Protein AF-A0A7X1GUS5-F1 (afdb_monomer_lite)

Structure (mmCIF, N/CA/C/O backbone):
data_AF-A0A7X1GUS5-F1
#
_entry.id   AF-A0A7X1GUS5-F1
#
loop_
_atom_site.group_PDB
_atom_site.id
_atom_site.type_symbol
_atom_site.label_atom_id
_atom_site.label_alt_id
_atom_site.label_comp_id
_atom_site.label_asym_id
_atom_site.label_entity_id
_atom_site.label_seq_id
_atom_site.pdbx_PDB_ins_code
_atom_site.Cartn_x
_atom_site.Cartn_y
_atom_site.Cartn_z
_atom_site.occupancy
_atom_site.B_iso_or_equiv
_atom_site.auth_seq_id
_atom_site.auth_comp_id
_atom_site.auth_asym_id
_atom_site.auth_atom_id
_atom_site.pdbx_PDB_model_num
ATOM 1 N N . MET A 1 1 ? 11.824 14.257 -13.400 1.00 61.91 1 MET A N 1
ATOM 2 C CA . MET A 1 1 ? 10.957 13.066 -13.455 1.00 61.91 1 MET A CA 1
ATOM 3 C C . MET A 1 1 ? 11.878 11.861 -13.442 1.00 61.91 1 MET A C 1
ATOM 5 O O . MET A 1 1 ? 12.601 11.663 -14.411 1.00 61.91 1 MET A O 1
ATOM 9 N N . GLU A 1 2 ? 11.977 11.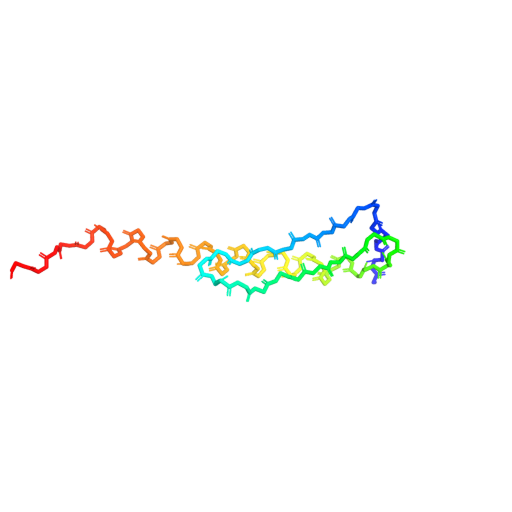164 -12.312 1.00 78.25 2 GLU A N 1
ATOM 10 C CA . GLU A 1 2 ? 12.847 9.991 -12.178 1.00 78.25 2 GLU A CA 1
ATOM 11 C C . GLU A 1 2 ? 11.997 8.745 -12.428 1.00 78.25 2 GLU A C 1
ATOM 13 O O . GLU A 1 2 ? 11.031 8.492 -11.712 1.00 78.25 2 GLU A O 1
ATOM 18 N N . ILE A 1 3 ? 12.311 8.003 -13.487 1.00 81.50 3 ILE A N 1
ATOM 19 C CA . ILE A 1 3 ? 11.545 6.824 -13.889 1.00 81.50 3 ILE A CA 1
ATOM 20 C C . ILE A 1 3 ? 12.253 5.587 -13.350 1.00 81.50 3 ILE A C 1
ATOM 22 O O . ILE A 1 3 ? 13.411 5.333 -13.685 1.00 81.50 3 ILE A O 1
ATOM 26 N N . LYS A 1 4 ? 11.545 4.792 -12.548 1.00 81.50 4 LYS A N 1
ATOM 27 C CA . LYS A 1 4 ? 12.040 3.527 -12.010 1.00 81.50 4 LYS A CA 1
ATOM 28 C C . LYS A 1 4 ? 11.410 2.365 -12.768 1.00 81.50 4 LYS A C 1
ATOM 30 O O . LYS A 1 4 ? 10.188 2.276 -12.887 1.00 81.50 4 LYS A O 1
ATOM 35 N N . LYS A 1 5 ? 12.246 1.454 -13.268 1.00 84.69 5 LYS A N 1
ATOM 36 C CA . LYS A 1 5 ? 11.776 0.170 -13.793 1.00 84.69 5 LYS A CA 1
ATOM 37 C C . LYS A 1 5 ? 11.473 -0.757 -12.622 1.00 84.69 5 LYS 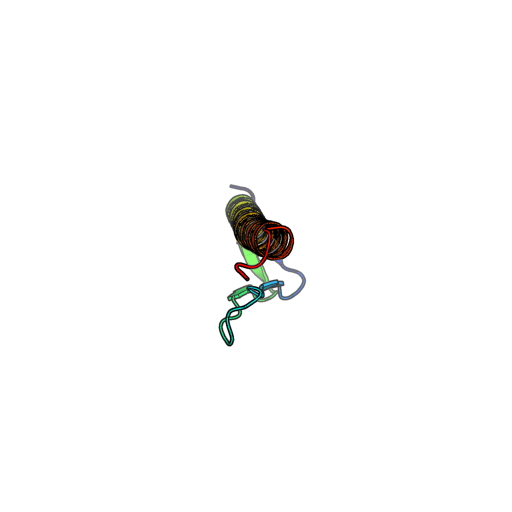A C 1
ATOM 39 O O . LYS A 1 5 ? 12.291 -0.892 -11.714 1.00 84.69 5 LYS A O 1
ATOM 44 N N . LEU A 1 6 ? 10.298 -1.373 -12.635 1.00 81.12 6 LEU A N 1
ATOM 45 C CA . LEU A 1 6 ? 9.937 -2.355 -11.622 1.00 81.12 6 LEU A CA 1
ATOM 46 C C . LEU A 1 6 ? 10.513 -3.726 -11.969 1.00 81.12 6 LEU A C 1
ATOM 48 O O . LEU A 1 6 ? 10.204 -4.286 -13.020 1.00 81.12 6 LEU A O 1
ATOM 52 N N . ASP A 1 7 ? 11.306 -4.282 -11.058 1.00 84.06 7 ASP A N 1
ATOM 53 C CA . ASP A 1 7 ? 11.841 -5.645 -11.175 1.00 84.06 7 ASP A CA 1
ATOM 54 C C . ASP A 1 7 ? 10.859 -6.709 -10.664 1.00 84.06 7 ASP A C 1
ATOM 56 O O . ASP A 1 7 ? 11.019 -7.897 -10.938 1.00 84.06 7 ASP A O 1
ATOM 60 N N . LYS A 1 8 ? 9.854 -6.290 -9.888 1.00 81.69 8 LYS A N 1
ATOM 61 C CA . LYS A 1 8 ? 8.836 -7.148 -9.278 1.00 81.69 8 LYS A CA 1
ATOM 62 C C . LYS A 1 8 ? 7.489 -6.442 -9.283 1.00 81.69 8 LYS A C 1
ATOM 64 O O . LYS A 1 8 ? 7.441 -5.212 -9.256 1.00 81.69 8 LYS A O 1
ATOM 69 N N . ASP A 1 9 ? 6.424 -7.233 -9.266 1.00 80.62 9 ASP A N 1
ATOM 70 C CA . ASP A 1 9 ? 5.074 -6.714 -9.100 1.00 80.62 9 ASP A CA 1
ATOM 71 C C . ASP A 1 9 ? 4.940 -6.052 -7.724 1.00 80.62 9 ASP A C 1
ATOM 73 O O . ASP A 1 9 ? 5.331 -6.622 -6.701 1.00 80.62 9 ASP A O 1
ATOM 77 N N . LEU A 1 10 ? 4.372 -4.849 -7.696 1.00 81.38 10 LEU A N 1
ATOM 78 C CA . LEU A 1 10 ? 3.965 -4.187 -6.462 1.00 81.38 10 LEU A CA 1
ATOM 79 C C . LEU A 1 10 ? 2.462 -4.347 -6.302 1.00 81.38 10 LEU A C 1
ATOM 81 O O . LEU A 1 10 ? 1.690 -3.939 -7.168 1.00 81.38 10 LEU A O 1
ATOM 85 N N . ILE A 1 11 ? 2.063 -4.943 -5.186 1.00 79.31 11 ILE A N 1
ATOM 86 C CA . ILE A 1 11 ? 0.675 -5.256 -4.869 1.00 79.31 11 ILE A CA 1
ATOM 87 C C . ILE A 1 11 ? 0.296 -4.468 -3.617 1.00 79.31 11 ILE A C 1
ATOM 89 O O . ILE A 1 11 ? 0.832 -4.725 -2.539 1.00 79.31 11 ILE A O 1
ATOM 93 N N . PHE A 1 12 ? -0.624 -3.516 -3.753 1.00 74.88 12 PHE A N 1
ATOM 94 C CA . PHE A 1 12 ? -1.062 -2.666 -2.649 1.00 74.88 12 PHE A CA 1
ATOM 95 C C . PHE A 1 12 ? -2.404 -3.133 -2.091 1.00 74.88 12 PHE A C 1
ATOM 97 O O . PHE A 1 12 ? -3.380 -3.284 -2.829 1.00 74.88 12 PHE A O 1
ATOM 104 N N . TYR A 1 13 ? -2.456 -3.319 -0.772 1.00 72.50 13 TYR A N 1
ATOM 105 C CA . TYR A 1 13 ? -3.657 -3.715 -0.040 1.00 72.50 13 TYR A CA 1
ATOM 106 C C . TYR A 1 13 ? -4.127 -2.572 0.853 1.00 72.50 13 TYR A C 1
ATOM 108 O O . TYR A 1 13 ? -3.330 -1.997 1.588 1.00 72.50 13 TYR A O 1
ATOM 116 N N . ILE A 1 14 ? -5.431 -2.283 0.839 1.00 68.44 14 ILE A N 1
ATOM 117 C CA . ILE A 1 14 ? -6.044 -1.326 1.768 1.00 68.44 14 ILE A CA 1
ATOM 118 C C . ILE A 1 14 ? -6.682 -2.109 2.922 1.00 68.44 14 ILE A C 1
ATOM 120 O O . ILE A 1 14 ? -7.701 -2.780 2.714 1.00 68.44 14 ILE A O 1
ATOM 124 N N . PRO A 1 15 ? -6.150 -2.013 4.155 1.00 64.31 15 PRO A N 1
ATOM 125 C CA . PRO A 1 15 ? -6.740 -2.680 5.307 1.00 64.31 15 PRO A CA 1
ATOM 126 C C . PRO A 1 15 ? -8.208 -2.268 5.512 1.00 64.31 15 PRO A C 1
ATOM 128 O O . PRO A 1 15 ? -8.557 -1.081 5.494 1.00 64.31 15 PRO A O 1
ATOM 131 N N . GLY A 1 16 ? -9.084 -3.257 5.711 1.00 64.38 16 GLY A N 1
ATOM 132 C CA . GLY A 1 16 ? -10.503 -3.048 6.026 1.00 64.38 16 GLY A CA 1
ATOM 133 C C . GLY A 1 16 ? -11.440 -2.809 4.835 1.00 64.38 16 GLY A C 1
ATOM 134 O O . GLY A 1 16 ? -12.638 -2.650 5.060 1.00 64.38 16 GLY A O 1
ATOM 135 N N . LYS A 1 17 ? -10.950 -2.809 3.587 1.00 62.00 17 LYS A N 1
ATOM 136 C CA . LYS A 1 17 ? -11.806 -2.840 2.387 1.00 62.00 17 LYS A CA 1
ATOM 137 C C . LYS A 1 17 ? -11.684 -4.208 1.697 1.00 62.00 17 LYS A C 1
ATOM 139 O O . LYS A 1 17 ? -10.618 -4.502 1.157 1.00 62.00 17 LYS A O 1
ATOM 144 N N . PRO A 1 18 ? -12.725 -5.062 1.712 1.00 57.22 18 PRO A N 1
ATOM 145 C CA . PRO A 1 18 ? -12.700 -6.309 0.959 1.00 57.22 18 PRO A CA 1
ATOM 146 C C . PRO A 1 18 ? -12.733 -5.995 -0.539 1.00 57.22 18 PRO A C 1
ATOM 148 O O . PRO A 1 18 ? -13.679 -5.384 -1.025 1.00 57.22 18 PRO A O 1
ATOM 151 N N . GLY A 1 19 ? -11.683 -6.407 -1.249 1.00 64.38 19 GLY A N 1
ATOM 152 C CA . GLY A 1 19 ? -11.578 -6.256 -2.697 1.00 64.38 19 GLY A CA 1
ATOM 153 C C . GLY A 1 19 ? -11.346 -4.816 -3.150 1.00 64.38 19 GLY A C 1
ATOM 154 O O . GLY A 1 19 ? -12.282 -4.073 -3.408 1.00 64.38 19 GLY A O 1
ATOM 155 N N . THR A 1 20 ? -10.079 -4.438 -3.287 1.00 51.06 20 THR A N 1
ATOM 156 C CA . THR A 1 20 ? -9.493 -3.777 -4.468 1.00 51.06 20 THR A CA 1
ATOM 157 C C . THR A 1 20 ? -7.999 -3.683 -4.193 1.00 51.06 20 THR A C 1
ATOM 159 O O . THR A 1 20 ? -7.578 -3.126 -3.180 1.00 51.06 20 THR A O 1
ATOM 162 N N . VAL A 1 21 ? -7.222 -4.298 -5.077 1.00 63.00 21 VAL A N 1
ATOM 16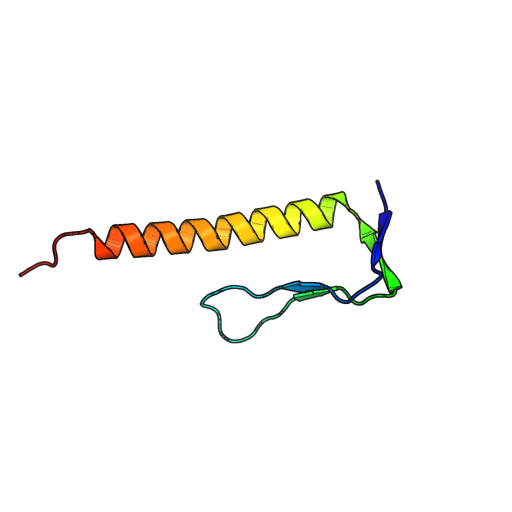3 C CA . VAL A 1 21 ? -5.772 -4.433 -4.992 1.00 63.00 21 VAL A CA 1
ATOM 164 C C . VAL A 1 21 ? -5.204 -3.689 -6.190 1.00 63.00 21 VAL A C 1
ATOM 166 O O . VAL A 1 2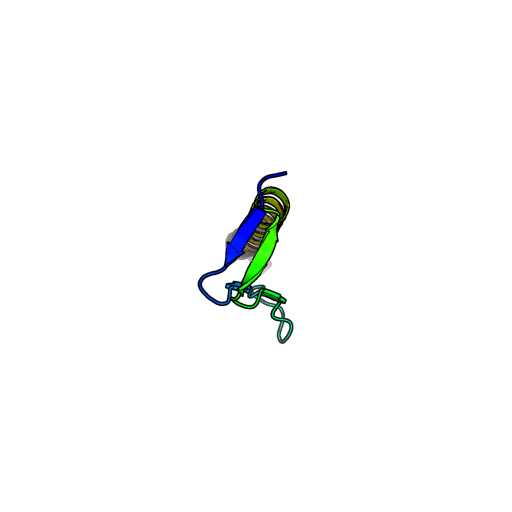1 ? -5.436 -4.103 -7.324 1.00 63.00 21 VAL A O 1
ATOM 169 N N . PHE A 1 22 ? -4.506 -2.579 -5.966 1.00 70.38 22 PHE A N 1
ATOM 170 C CA . PHE A 1 22 ? -3.826 -1.894 -7.065 1.00 70.38 22 PHE A CA 1
ATOM 171 C C . PHE A 1 22 ? -2.488 -2.580 -7.311 1.00 70.38 22 PHE A C 1
ATOM 173 O O . PHE A 1 22 ? -1.724 -2.827 -6.376 1.00 70.38 22 PHE A O 1
ATOM 180 N N . THR A 1 23 ? -2.239 -2.931 -8.567 1.00 72.81 23 THR A N 1
ATOM 181 C CA . THR A 1 23 ? -1.068 -3.694 -8.993 1.00 72.81 23 THR A CA 1
ATOM 182 C C . THR A 1 23 ? -0.256 -2.870 -9.976 1.00 72.81 23 THR A C 1
ATOM 184 O O . THR A 1 23 ? -0.775 -2.454 -11.008 1.00 72.81 23 THR A O 1
ATOM 187 N N . TYR A 1 24 ? 1.022 -2.657 -9.674 1.00 80.94 24 TYR A N 1
ATOM 188 C CA . TYR A 1 24 ? 1.989 -2.233 -10.680 1.00 80.94 24 TYR A CA 1
ATOM 189 C C . TYR A 1 24 ? 2.768 -3.459 -11.126 1.00 80.94 24 TYR A C 1
ATOM 191 O O . TYR A 1 24 ? 3.472 -4.070 -10.322 1.00 80.94 24 TYR A O 1
ATOM 199 N N . SER A 1 25 ? 2.622 -3.827 -12.394 1.00 80.56 25 SER A N 1
ATOM 200 C CA . SER A 1 25 ? 3.314 -4.985 -12.945 1.00 80.56 25 SER A CA 1
ATOM 201 C C . SER A 1 25 ? 4.802 -4.703 -13.155 1.00 80.56 25 SER A C 1
ATOM 203 O O . SER A 1 25 ? 5.202 -3.605 -13.558 1.00 80.56 25 SER A O 1
ATOM 205 N N . ALA A 1 26 ? 5.622 -5.724 -12.931 1.00 83.31 26 ALA A N 1
ATOM 206 C CA . ALA A 1 26 ? 7.029 -5.730 -13.280 1.00 83.31 26 ALA A CA 1
ATOM 207 C C . ALA A 1 26 ? 7.219 -5.434 -14.776 1.00 83.31 26 ALA A C 1
ATOM 209 O O . ALA A 1 26 ? 6.379 -5.752 -15.620 1.00 83.31 26 ALA A O 1
ATOM 210 N N . GLY A 1 27 ? 8.347 -4.816 -15.117 1.00 79.62 27 GLY A N 1
ATOM 211 C CA . GLY A 1 27 ? 8.696 -4.462 -16.492 1.00 79.62 27 GLY A CA 1
ATOM 212 C C . GLY A 1 27 ? 8.165 -3.107 -16.961 1.00 79.62 27 GLY A C 1
ATOM 213 O O . GLY A 1 27 ? 8.725 -2.564 -17.914 1.00 79.62 27 GLY A O 1
ATOM 214 N N . TYR A 1 28 ? 7.181 -2.517 -16.274 1.00 80.62 28 TYR A N 1
ATOM 215 C CA . TYR A 1 28 ? 6.742 -1.149 -16.545 1.00 80.62 28 TYR A CA 1
ATOM 216 C C . TYR A 1 28 ? 7.667 -0.118 -15.889 1.00 80.62 28 TYR A C 1
ATOM 218 O O . TYR A 1 28 ? 8.256 -0.336 -14.825 1.00 80.62 28 TYR A O 1
ATOM 226 N N . ALA A 1 29 ? 7.798 1.018 -16.567 1.00 81.31 29 ALA A N 1
ATOM 227 C CA . ALA A 1 29 ? 8.450 2.210 -16.054 1.00 81.31 29 ALA A CA 1
ATOM 228 C C . ALA A 1 29 ? 7.413 3.027 -15.277 1.00 81.31 29 ALA A C 1
ATOM 230 O O . ALA A 1 29 ? 6.370 3.381 -15.825 1.00 81.31 29 ALA A O 1
ATOM 231 N N . VAL A 1 30 ? 7.697 3.313 -14.010 1.00 80.94 30 VAL A N 1
ATOM 232 C CA . VAL A 1 30 ? 6.803 4.075 -13.133 1.00 80.94 30 VAL A CA 1
ATOM 233 C C . VAL A 1 30 ? 7.527 5.333 -12.682 1.00 80.94 30 VAL A C 1
ATOM 235 O O . VAL A 1 30 ? 8.734 5.302 -12.430 1.00 80.94 30 VAL A O 1
ATOM 238 N N . ASP A 1 31 ? 6.807 6.449 -12.596 1.00 85.44 31 ASP A N 1
ATOM 239 C CA . ASP A 1 31 ? 7.350 7.663 -11.992 1.00 85.44 31 ASP A CA 1
ATOM 240 C C . ASP A 1 31 ? 7.594 7.404 -10.502 1.00 85.44 31 ASP A C 1
ATOM 242 O O . ASP A 1 31 ? 6.666 7.109 -9.743 1.00 85.44 31 ASP A O 1
ATOM 246 N N . ASN A 1 32 ? 8.857 7.495 -10.092 1.00 80.62 32 ASN A N 1
ATOM 247 C CA . ASN A 1 32 ? 9.277 7.232 -8.726 1.00 80.62 32 ASN A CA 1
ATOM 248 C C . ASN A 1 32 ? 8.623 8.213 -7.740 1.00 80.62 32 ASN A C 1
ATOM 250 O O . ASN A 1 32 ? 8.264 7.820 -6.634 1.00 80.62 32 ASN A O 1
ATOM 254 N N . HIS A 1 33 ? 8.402 9.466 -8.148 1.00 83.12 33 HIS A N 1
ATOM 255 C CA . HIS A 1 33 ? 7.756 10.467 -7.302 1.00 83.12 33 HIS A CA 1
ATOM 256 C C . HIS A 1 33 ? 6.282 10.133 -7.064 1.00 83.12 33 HIS A C 1
ATOM 258 O O . HIS A 1 33 ? 5.813 10.171 -5.928 1.00 83.12 33 HIS A O 1
ATOM 264 N N . LEU A 1 34 ? 5.571 9.727 -8.121 1.00 80.81 34 LEU A N 1
ATOM 265 C CA . LEU A 1 34 ? 4.173 9.306 -8.025 1.00 80.81 34 LEU A CA 1
ATOM 266 C C . LEU A 1 34 ? 4.028 8.029 -7.180 1.00 80.81 34 LEU A C 1
ATOM 268 O O . LEU A 1 34 ? 3.081 7.894 -6.403 1.00 80.81 34 LEU A O 1
ATOM 272 N N . LEU A 1 35 ? 4.977 7.096 -7.313 1.00 82.50 35 LEU A N 1
ATOM 273 C CA . LEU A 1 35 ? 5.006 5.870 -6.519 1.00 82.50 35 LEU A CA 1
ATOM 274 C C . LEU A 1 35 ? 5.183 6.180 -5.029 1.00 82.50 35 LEU A C 1
ATOM 276 O O . LEU A 1 35 ? 4.421 5.659 -4.219 1.00 82.50 35 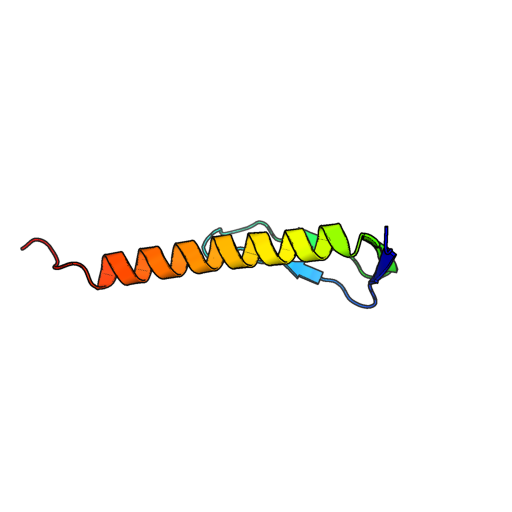LEU A O 1
ATOM 280 N N . ILE A 1 36 ? 6.137 7.046 -4.676 1.00 82.81 36 ILE A N 1
ATOM 281 C CA . ILE A 1 36 ? 6.368 7.473 -3.289 1.00 82.81 36 ILE A CA 1
ATOM 282 C C . ILE A 1 36 ? 5.115 8.144 -2.720 1.00 82.81 36 ILE A C 1
ATOM 284 O O . ILE A 1 36 ? 4.625 7.709 -1.684 1.00 82.81 36 ILE A O 1
ATOM 288 N N . GLN A 1 37 ? 4.520 9.103 -3.438 1.00 82.88 37 GLN A N 1
ATOM 289 C CA . GLN A 1 37 ? 3.275 9.754 -3.005 1.00 82.88 37 GLN A CA 1
ATOM 290 C C . GLN A 1 37 ? 2.124 8.759 -2.803 1.00 82.88 37 GLN A C 1
ATOM 292 O O . GLN A 1 37 ? 1.311 8.908 -1.892 1.00 82.88 37 GLN A O 1
ATOM 297 N N . THR A 1 38 ? 2.035 7.734 -3.657 1.00 81.19 38 THR A N 1
ATOM 298 C CA . THR A 1 38 ? 1.020 6.680 -3.526 1.00 81.19 38 THR A CA 1
ATOM 299 C C . THR A 1 38 ? 1.239 5.866 -2.253 1.00 81.19 38 THR A C 1
ATOM 301 O O . THR A 1 38 ? 0.279 5.603 -1.533 1.00 81.19 38 THR A O 1
ATOM 304 N N . VAL A 1 39 ? 2.486 5.480 -1.965 1.00 81.38 39 VAL A N 1
ATOM 305 C CA . VAL A 1 39 ? 2.846 4.744 -0.744 1.00 81.38 39 VAL A CA 1
ATOM 306 C C . VAL A 1 39 ? 2.530 5.580 0.496 1.00 81.38 39 VAL A C 1
ATOM 308 O O . VAL A 1 39 ? 1.801 5.105 1.360 1.00 81.38 39 VAL A O 1
ATOM 311 N N . GLU A 1 40 ? 2.987 6.832 0.543 1.00 82.00 40 GLU A N 1
ATOM 312 C CA . GLU A 1 40 ? 2.779 7.736 1.682 1.00 82.00 40 GLU A CA 1
ATOM 313 C C . GLU A 1 40 ? 1.288 7.962 1.978 1.00 82.00 40 GLU A C 1
ATOM 315 O O . GLU A 1 40 ? 0.858 7.884 3.128 1.00 82.00 40 GLU A O 1
ATOM 320 N N . ASN A 1 41 ? 0.465 8.175 0.944 1.00 81.44 41 ASN A N 1
ATOM 321 C CA . ASN A 1 41 ? -0.982 8.326 1.117 1.00 81.44 41 ASN A CA 1
ATOM 322 C C . ASN A 1 41 ? -1.639 7.054 1.668 1.00 81.44 41 ASN A C 1
ATOM 324 O O . ASN A 1 41 ? -2.521 7.128 2.524 1.00 81.44 41 ASN A O 1
ATOM 328 N N . LEU A 1 42 ? -1.217 5.880 1.186 1.00 75.25 42 LEU A N 1
ATOM 329 C CA . LEU A 1 42 ? -1.739 4.603 1.671 1.00 75.25 42 LEU A CA 1
ATOM 330 C C . LEU A 1 42 ? -1.343 4.343 3.128 1.00 75.25 42 LEU A C 1
ATOM 332 O O . LEU A 1 42 ? -2.165 3.840 3.897 1.00 75.25 42 LEU A O 1
ATOM 336 N N . GLU A 1 43 ? -0.111 4.687 3.505 1.00 74.56 43 GLU A N 1
ATOM 337 C CA . GLU A 1 43 ? 0.375 4.597 4.883 1.00 74.56 43 GLU A CA 1
ATOM 338 C C . GLU A 1 43 ? -0.417 5.533 5.799 1.00 74.56 43 GLU A C 1
ATOM 340 O O . GLU A 1 43 ? -0.958 5.072 6.805 1.00 74.56 43 GLU A O 1
ATOM 345 N N . PHE A 1 44 ? -0.608 6.796 5.407 1.00 78.38 44 PHE A N 1
ATOM 346 C CA . PHE A 1 44 ? -1.411 7.759 6.163 1.00 78.38 44 PHE A CA 1
ATOM 347 C C . PHE A 1 44 ? -2.858 7.284 6.372 1.00 78.38 44 PHE A C 1
ATOM 349 O O . PHE A 1 44 ? -3.362 7.276 7.498 1.00 78.38 44 PHE A O 1
ATOM 356 N N . ASP A 1 45 ? -3.526 6.825 5.309 1.00 68.62 45 ASP A N 1
ATOM 357 C CA . ASP A 1 45 ? -4.902 6.319 5.378 1.00 68.62 45 ASP A CA 1
ATOM 358 C C . ASP A 1 45 ? -5.029 5.084 6.284 1.00 68.62 45 ASP A C 1
ATOM 360 O O . ASP A 1 45 ? -6.049 4.887 6.960 1.00 68.62 45 ASP A O 1
ATOM 364 N N . ALA A 1 46 ? -4.016 4.215 6.282 1.00 70.75 46 ALA A N 1
ATOM 365 C CA . ALA A 1 46 ? -3.974 3.043 7.143 1.00 70.75 46 ALA A CA 1
ATOM 366 C C . ALA A 1 46 ? -3.725 3.433 8.609 1.00 70.75 46 ALA A C 1
ATOM 368 O O . ALA A 1 46 ? -4.454 2.974 9.495 1.00 70.75 46 ALA A O 1
ATOM 369 N N . GLU A 1 47 ? -2.747 4.300 8.873 1.00 71.94 47 GLU A N 1
ATOM 370 C CA . GLU A 1 47 ? -2.399 4.770 10.215 1.00 71.94 47 GLU A CA 1
ATOM 371 C C . GLU A 1 47 ? -3.539 5.557 10.866 1.00 71.94 47 GLU A C 1
ATOM 373 O O . GLU A 1 47 ? -3.899 5.274 12.013 1.00 71.94 47 GLU A O 1
ATOM 378 N N . ALA A 1 48 ? -4.185 6.463 10.128 1.00 67.94 48 ALA A N 1
ATOM 379 C CA . ALA A 1 48 ? -5.325 7.237 10.617 1.00 67.94 48 ALA A CA 1
ATOM 380 C C . ALA A 1 48 ? -6.480 6.329 11.075 1.00 67.94 48 ALA A C 1
ATOM 382 O O . ALA A 1 48 ? -7.074 6.537 12.138 1.00 67.94 48 ALA A O 1
ATOM 383 N N . LYS A 1 49 ? -6.768 5.255 10.325 1.00 66.62 49 LYS A N 1
ATOM 384 C CA . LYS A 1 49 ? -7.768 4.253 10.733 1.00 66.62 49 LYS A CA 1
ATOM 385 C C . LYS A 1 49 ? -7.347 3.494 11.987 1.00 66.62 49 LYS A C 1
ATOM 387 O O . LYS A 1 49 ? -8.186 3.249 12.854 1.00 66.62 49 LYS A O 1
ATOM 392 N N . VAL A 1 50 ? -6.075 3.104 12.097 1.00 67.06 50 VAL A N 1
ATOM 393 C CA . VAL A 1 50 ? -5.553 2.417 13.291 1.00 67.06 50 VAL A CA 1
ATOM 394 C C . VAL A 1 50 ? -5.687 3.312 14.521 1.00 67.06 50 VAL A C 1
ATOM 396 O O . VAL A 1 50 ? -6.134 2.839 15.569 1.00 67.06 50 VAL A O 1
ATOM 399 N N . GLN A 1 51 ? -5.353 4.594 14.388 1.00 68.19 51 GLN A N 1
ATOM 400 C CA . GLN A 1 51 ? -5.466 5.576 15.458 1.00 68.19 51 GLN A CA 1
ATOM 401 C C . GLN A 1 51 ? -6.922 5.747 15.912 1.00 68.19 51 GLN A C 1
ATOM 403 O O . GLN A 1 51 ? -7.210 5.587 17.098 1.00 68.19 51 GLN A O 1
ATOM 408 N N . TRP A 1 52 ? -7.862 5.911 14.976 1.00 70.38 52 TRP A N 1
ATOM 409 C CA . TRP A 1 52 ? -9.293 5.996 15.292 1.00 70.38 52 TRP A CA 1
ATOM 410 C C . TRP A 1 52 ? -9.817 4.758 16.042 1.00 70.38 52 TRP A C 1
ATOM 412 O O . TRP A 1 52 ? -10.566 4.867 17.016 1.00 70.38 52 TRP A O 1
ATOM 422 N N . VAL A 1 53 ? -9.401 3.550 15.636 1.00 69.50 53 VAL A N 1
ATOM 423 C CA . VAL A 1 53 ? -9.791 2.310 16.331 1.00 69.50 53 VAL A CA 1
ATOM 424 C C . VAL A 1 53 ? -9.222 2.262 17.750 1.00 69.50 53 VAL A C 1
ATOM 426 O O . VAL A 1 53 ? -9.927 1.818 18.662 1.00 69.50 53 VAL A O 1
ATOM 429 N N . LYS A 1 54 ? -7.967 2.690 17.948 1.00 76.06 54 LYS A N 1
ATOM 430 C CA . LYS A 1 54 ? -7.343 2.756 19.277 1.00 76.06 54 LYS A CA 1
ATOM 431 C C . LYS A 1 54 ? -8.099 3.727 20.180 1.00 76.06 54 LYS A C 1
ATOM 433 O O . LYS A 1 54 ? -8.504 3.319 21.264 1.00 76.06 54 LYS A O 1
ATOM 438 N N . GLU A 1 55 ? -8.383 4.934 19.695 1.00 77.81 55 GLU A N 1
ATOM 439 C CA . GLU A 1 55 ? -9.132 5.967 20.423 1.00 77.81 55 GLU A CA 1
ATOM 440 C C . GLU A 1 55 ? -10.533 5.487 20.826 1.00 77.81 55 GLU A C 1
ATOM 442 O O . GLU A 1 55 ? -10.928 5.593 21.991 1.00 77.81 55 GLU A O 1
ATOM 447 N N . ARG A 1 56 ? -11.259 4.845 19.900 1.00 75.00 56 ARG A N 1
ATOM 448 C CA . ARG A 1 56 ? -12.578 4.259 20.183 1.00 75.00 56 ARG A CA 1
ATOM 449 C C . ARG A 1 56 ? -12.518 3.150 21.236 1.00 75.00 56 ARG A C 1
ATOM 451 O O . ARG A 1 56 ? -13.461 2.985 22.002 1.00 75.00 56 ARG A O 1
ATOM 458 N N . ARG A 1 57 ? -11.448 2.345 21.254 1.00 74.12 57 ARG A N 1
ATOM 459 C CA . ARG A 1 57 ? -11.263 1.261 22.237 1.00 74.12 57 ARG A CA 1
ATOM 460 C C . ARG A 1 57 ? -10.850 1.777 23.614 1.00 74.12 57 ARG A C 1
ATOM 462 O O . ARG A 1 57 ? -11.175 1.116 24.595 1.00 74.12 57 ARG A O 1
ATOM 469 N N . SER A 1 58 ? -10.145 2.905 23.679 1.00 78.69 58 SER A N 1
ATOM 470 C CA . SER A 1 58 ? -9.770 3.560 24.937 1.00 78.69 58 SER A CA 1
ATOM 471 C C . SER A 1 58 ? -10.890 4.398 25.553 1.00 78.69 58 SER A C 1
ATOM 473 O O . SER A 1 58 ? -10.835 4.681 26.747 1.00 78.69 58 SER A O 1
ATOM 475 N N . ALA A 1 59 ? -11.898 4.800 24.773 1.00 76.00 59 ALA A N 1
ATOM 476 C CA . ALA A 1 59 ? -13.043 5.534 25.298 1.00 76.00 59 ALA A CA 1
ATOM 477 C C . ALA A 1 59 ? -13.840 4.674 26.307 1.00 76.00 59 ALA A C 1
ATOM 479 O O . ALA A 1 59 ? -14.044 3.478 26.060 1.00 76.00 59 ALA A O 1
ATOM 480 N N . PRO A 1 60 ? -14.322 5.254 27.426 1.00 75.62 60 PRO A N 1
ATOM 481 C CA . PRO A 1 60 ? -15.190 4.545 28.360 1.00 75.62 60 PRO A CA 1
ATOM 482 C C . PRO A 1 60 ? -16.437 4.065 27.619 1.00 75.62 60 PRO A C 1
ATOM 484 O O . PRO A 1 60 ? -17.086 4.842 26.915 1.00 75.62 60 PRO A O 1
ATOM 487 N N . ARG A 1 61 ? -16.777 2.780 27.751 1.00 71.25 61 ARG A N 1
ATOM 488 C CA . ARG A 1 61 ? -18.024 2.279 27.169 1.00 71.25 61 ARG A CA 1
ATOM 489 C C . ARG A 1 61 ? -19.191 2.914 27.931 1.00 71.25 61 ARG A C 1
ATOM 491 O O . ARG A 1 61 ? -19.154 2.879 29.161 1.00 71.25 61 ARG A O 1
ATOM 498 N N . PRO A 1 62 ? -20.193 3.488 27.245 1.00 72.44 62 PRO A N 1
ATOM 499 C CA . PRO A 1 62 ? -21.403 3.928 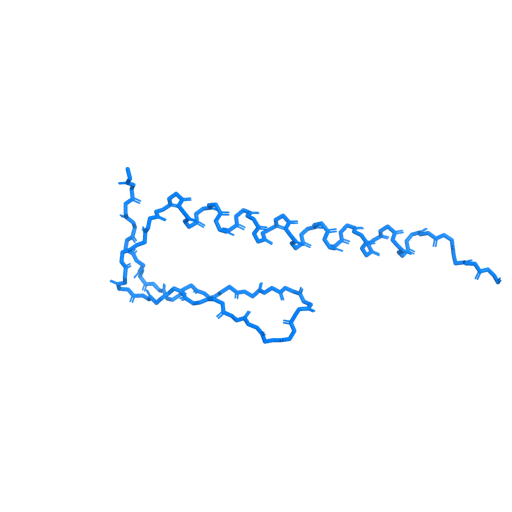27.920 1.00 72.44 62 PRO A CA 1
ATOM 500 C C . PRO A 1 62 ? -22.053 2.705 28.577 1.00 72.44 62 PRO A C 1
ATOM 502 O O . PRO A 1 62 ? -22.197 1.662 27.934 1.00 72.44 62 PRO A O 1
ATOM 505 N N . SER A 1 63 ? -22.322 2.835 29.875 1.00 65.81 63 SER A N 1
ATOM 506 C CA . SER A 1 63 ? -22.987 1.846 30.728 1.00 65.81 63 SER A CA 1
ATOM 507 C C . SER A 1 63 ? -24.424 1.602 30.299 1.00 65.81 63 SER A C 1
ATOM 509 O O . SER A 1 63 ? -25.099 2.624 30.034 1.00 65.81 63 SER A O 1
#

Sequence (63 aa):
MEIKKLDKDLIFYIPGKPGTVFTYSAGYAVDNHLLIQTVENLEFDAEAKVQWVKERRSAPRPS

Secondary structure (DSSP, 8-state):
-PEEEPSS-EEEE-TT-SS-EEEE-TT-EEEHHHHHHHHHHHHHHHHHHHHHHHHHHHSPPP-

Radius of gyration: 16.72 Å; chains: 1; bounding box: 36×20×47 Å

pLDDT: mean 75.0, std 7.53, range [51.06, 85.44]

Foldseek 3Di:
DDKDAAQAKDWDDQPPDPDDIDIDHGRDIDDPVVVVVVVVVSVVNNVVVVVVVVVVVPDDDDD